Protein AF-A0A1V4HJF1-F1 (afdb_monomer_lite)

pLDDT: mean 74.51, std 12.97, range [37.84, 89.31]

Organism: NCBI:txid1469647

Se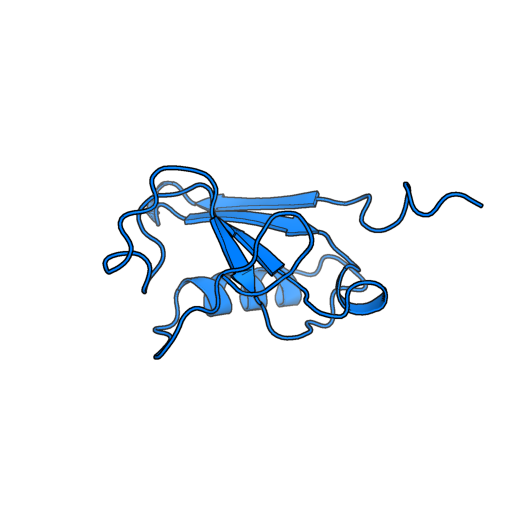quence (97 aa):
MNDEDYGRINLSIISEDKKLIVSYHVAQSEHNKTPHIVIQGQEFVGLENHYRQGWVRVQTPSWDDHMITPGLVRTIIDGCLLPKDQLIFVDWEGNLI

Radius of gyration: 13.15 Å; chains: 1; bounding box: 40×24×31 Å

Structure (mmCIF, N/CA/C/O backbone):
data_AF-A0A1V4HJF1-F1
#
_entry.id   AF-A0A1V4HJF1-F1
#
loop_
_atom_site.group_PDB
_atom_site.id
_atom_site.type_symbol
_atom_site.label_atom_id
_atom_site.label_alt_id
_atom_site.label_comp_id
_atom_site.label_asym_id
_atom_site.label_entity_id
_atom_site.label_seq_id
_atom_site.pdbx_PDB_ins_code
_atom_site.Cartn_x
_atom_site.Cartn_y
_atom_site.Cartn_z
_atom_site.occupancy
_atom_site.B_iso_or_equiv
_atom_site.auth_seq_id
_atom_site.auth_comp_id
_atom_site.auth_asym_id
_atom_site.auth_atom_id
_atom_site.pdbx_PDB_model_num
ATOM 1 N N . MET A 1 1 ? 28.402 6.205 -6.639 1.00 39.22 1 MET A N 1
ATOM 2 C CA . MET A 1 1 ? 27.035 6.761 -6.702 1.00 39.22 1 MET A CA 1
ATOM 3 C C . MET A 1 1 ? 26.315 6.146 -5.519 1.00 39.22 1 MET A C 1
ATOM 5 O O . MET A 1 1 ? 26.285 4.927 -5.473 1.00 39.22 1 MET A O 1
ATOM 9 N N . ASN A 1 2 ? 25.931 6.945 -4.520 1.00 37.84 2 ASN A N 1
ATOM 10 C CA . ASN A 1 2 ? 25.334 6.444 -3.276 1.00 37.84 2 ASN A CA 1
ATOM 11 C C . ASN A 1 2 ? 23.905 5.952 -3.534 1.00 37.84 2 ASN A C 1
ATOM 13 O O . ASN A 1 2 ? 23.154 6.603 -4.256 1.00 37.84 2 ASN A O 1
ATOM 17 N N . ASP A 1 3 ? 23.533 4.854 -2.882 1.00 50.66 3 ASP A N 1
ATOM 18 C CA . ASP A 1 3 ? 22.183 4.272 -2.863 1.00 50.66 3 ASP A CA 1
ATOM 19 C C . ASP A 1 3 ? 21.156 5.138 -2.091 1.00 50.66 3 ASP A C 1
ATOM 21 O O . ASP A 1 3 ? 20.008 4.748 -1.914 1.00 50.66 3 ASP A O 1
ATOM 25 N N . GLU A 1 4 ? 21.548 6.333 -1.637 1.00 50.34 4 GLU A N 1
ATOM 26 C CA . GLU A 1 4 ? 20.783 7.201 -0.725 1.00 50.34 4 GLU A CA 1
ATOM 27 C C . GLU A 1 4 ? 19.703 8.059 -1.416 1.00 50.34 4 GLU A C 1
ATOM 29 O O . GLU A 1 4 ? 18.986 8.802 -0.752 1.00 50.34 4 GLU A O 1
ATOM 34 N N . ASP A 1 5 ? 19.564 7.961 -2.740 1.00 46.25 5 ASP A N 1
ATOM 35 C CA . ASP A 1 5 ? 18.737 8.874 -3.543 1.00 46.25 5 ASP A CA 1
ATOM 36 C C . ASP A 1 5 ? 17.597 8.208 -4.332 1.00 46.25 5 ASP A C 1
ATOM 38 O O . ASP A 1 5 ? 16.871 8.881 -5.072 1.00 46.25 5 ASP A O 1
ATOM 42 N N . TYR A 1 6 ? 17.396 6.901 -4.176 1.00 49.88 6 TYR A N 1
ATOM 43 C CA . TYR A 1 6 ? 16.337 6.162 -4.866 1.00 49.88 6 TYR A CA 1
ATOM 44 C C . TYR A 1 6 ? 15.132 5.985 -3.927 1.00 49.88 6 TYR A C 1
ATOM 46 O O . TYR A 1 6 ? 15.288 5.598 -2.773 1.00 49.88 6 TYR A O 1
ATOM 54 N N . GLY A 1 7 ? 13.926 6.353 -4.380 1.00 52.00 7 GLY A N 1
ATOM 55 C CA . GLY A 1 7 ? 12.753 6.515 -3.501 1.00 52.00 7 GLY A CA 1
ATOM 56 C C . GLY A 1 7 ? 12.579 7.925 -2.909 1.00 52.00 7 GLY A C 1
ATOM 57 O O . GLY A 1 7 ? 11.915 8.092 -1.884 1.00 52.00 7 GLY A O 1
ATOM 58 N N . ARG A 1 8 ? 13.151 8.955 -3.558 1.00 62.19 8 ARG A N 1
ATOM 59 C CA . ARG A 1 8 ? 13.080 10.383 -3.162 1.00 62.19 8 ARG A CA 1
ATOM 60 C C . ARG A 1 8 ? 11.665 10.950 -3.027 1.00 62.19 8 ARG A C 1
ATOM 62 O O . ARG A 1 8 ? 11.492 12.003 -2.416 1.00 62.19 8 ARG A O 1
ATOM 69 N N . ILE A 1 9 ? 10.663 10.296 -3.610 1.00 76.94 9 ILE A N 1
ATOM 70 C CA . ILE A 1 9 ? 9.281 10.765 -3.574 1.00 76.94 9 ILE A CA 1
ATOM 71 C C . ILE A 1 9 ? 8.492 9.885 -2.607 1.00 76.94 9 ILE A C 1
ATOM 73 O O . ILE A 1 9 ? 8.125 8.753 -2.921 1.00 76.94 9 ILE A O 1
ATOM 77 N N . ASN A 1 10 ? 8.233 10.435 -1.422 1.00 85.19 10 ASN A N 1
ATOM 78 C CA . ASN A 1 10 ? 7.309 9.851 -0.462 1.00 85.19 10 ASN A CA 1
ATOM 79 C C . ASN A 1 10 ? 5.879 10.300 -0.794 1.00 85.19 10 ASN A C 1
ATOM 81 O O . ASN A 1 10 ? 5.554 11.484 -0.690 1.00 85.19 10 ASN A O 1
ATOM 85 N N . LEU A 1 11 ? 5.030 9.357 -1.198 1.00 86.81 11 LEU A N 1
ATOM 86 C CA . LEU A 1 11 ? 3.606 9.581 -1.410 1.00 86.81 11 LEU A CA 1
ATOM 87 C C . LEU A 1 11 ? 2.864 9.347 -0.094 1.00 86.81 11 LEU A C 1
ATOM 89 O O . LEU A 1 11 ? 2.691 8.206 0.333 1.00 86.81 11 LEU A O 1
ATOM 93 N N . SER A 1 12 ? 2.395 10.427 0.526 1.00 88.94 12 SER A N 1
ATOM 94 C CA . SER A 1 12 ? 1.519 10.357 1.697 1.00 88.94 12 SER A CA 1
ATOM 95 C C . SER A 1 12 ? 0.054 10.463 1.279 1.00 88.94 12 SER A C 1
ATOM 97 O O . SER A 1 12 ? -0.341 11.415 0.605 1.00 88.94 12 SER A O 1
ATOM 99 N N . 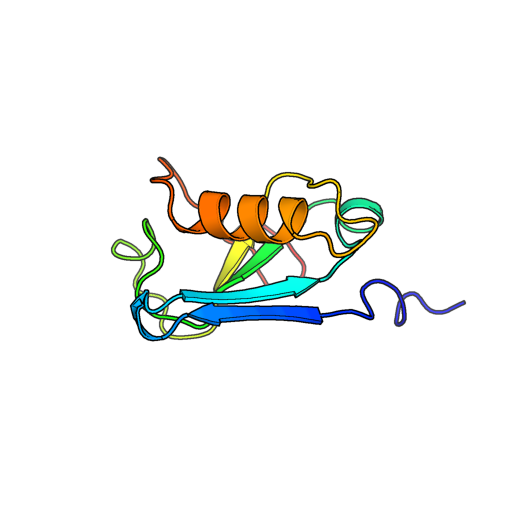ILE A 1 13 ? -0.756 9.490 1.696 1.00 87.44 13 ILE A N 1
ATOM 100 C CA . ILE A 1 13 ? -2.207 9.464 1.483 1.00 87.44 13 ILE A CA 1
ATOM 101 C C . ILE A 1 13 ? -2.870 9.586 2.852 1.00 87.44 13 ILE A C 1
ATOM 103 O O . ILE A 1 13 ? -2.663 8.746 3.730 1.00 87.44 13 ILE A O 1
ATOM 107 N N . ILE A 1 14 ? -3.655 10.651 3.020 1.00 86.62 14 ILE A N 1
ATOM 108 C CA . ILE A 1 14 ? -4.325 10.995 4.274 1.00 86.62 14 ILE A CA 1
ATOM 109 C C . ILE A 1 14 ? -5.820 11.138 4.000 1.00 86.62 14 ILE A C 1
ATOM 111 O O . ILE A 1 14 ? -6.235 11.936 3.161 1.00 86.62 14 ILE A O 1
ATOM 115 N N . SER A 1 15 ? -6.619 10.361 4.720 1.00 82.06 15 SER A N 1
ATOM 116 C CA . SER A 1 15 ? -8.079 10.408 4.714 1.00 82.06 15 SER A CA 1
ATOM 117 C C . SER A 1 15 ? -8.532 10.297 6.165 1.00 82.06 15 SER A C 1
ATOM 119 O O . SER A 1 15 ? -8.597 9.199 6.712 1.00 82.06 15 SER A O 1
ATOM 121 N N . GLU A 1 16 ? -8.774 11.430 6.824 1.00 75.12 16 GLU A N 1
ATOM 122 C CA . GLU A 1 16 ? -9.146 11.456 8.248 1.00 75.12 16 GLU A CA 1
ATOM 123 C C . GLU A 1 16 ? -10.523 10.828 8.496 1.00 75.12 16 GLU A C 1
ATOM 125 O O . GLU A 1 16 ? -10.712 10.106 9.471 1.00 75.12 16 GLU A O 1
ATOM 130 N N . ASP A 1 17 ? -11.458 11.031 7.566 1.00 77.75 17 ASP A N 1
ATOM 131 C CA . ASP A 1 17 ? -12.795 10.429 7.550 1.00 77.75 17 ASP A CA 1
ATOM 132 C C . ASP A 1 17 ? -12.744 8.896 7.532 1.00 77.75 17 ASP A C 1
ATOM 134 O O . ASP A 1 17 ? -13.525 8.231 8.210 1.00 77.75 17 ASP A O 1
ATOM 138 N N . LYS A 1 18 ? -11.784 8.340 6.789 1.00 70.00 18 LYS A N 1
ATOM 139 C CA . LYS A 1 18 ? -11.527 6.898 6.690 1.00 70.00 18 LYS A 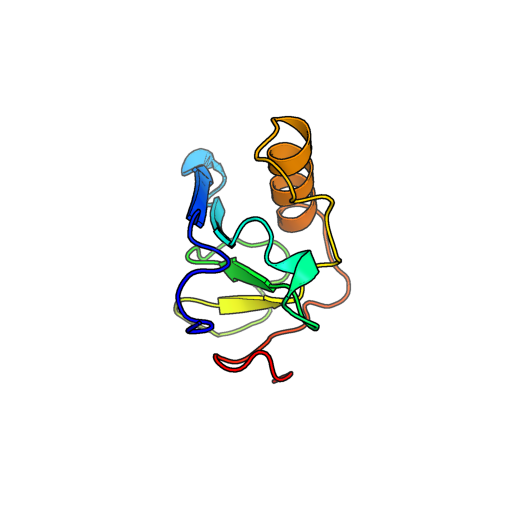CA 1
ATOM 140 C C . LYS A 1 18 ? -10.437 6.426 7.650 1.00 70.00 18 LYS A C 1
ATOM 142 O O . LYS A 1 18 ? -10.057 5.263 7.585 1.00 70.00 18 LYS A O 1
ATOM 147 N N . LYS A 1 19 ? -9.897 7.331 8.480 1.00 74.00 19 LYS A N 1
ATOM 148 C CA . LYS A 1 19 ? -8.741 7.127 9.373 1.00 74.00 19 LYS A CA 1
ATOM 149 C C . LYS A 1 19 ? -7.544 6.438 8.694 1.00 74.00 19 LYS A C 1
ATOM 151 O O . LYS A 1 19 ? -6.749 5.755 9.342 1.00 74.00 19 LYS A O 1
ATOM 156 N N . LEU A 1 20 ? -7.394 6.651 7.387 1.00 80.25 20 LEU A N 1
ATOM 157 C CA . LEU A 1 20 ? -6.324 6.095 6.572 1.00 80.25 20 LEU A CA 1
ATOM 158 C C . LEU A 1 20 ? -5.174 7.098 6.532 1.00 80.25 20 LEU A C 1
ATOM 160 O O . LEU A 1 20 ? -5.291 8.158 5.921 1.00 80.25 20 LEU A O 1
ATOM 164 N N . ILE A 1 21 ? -4.064 6.752 7.176 1.00 85.62 21 ILE A N 1
ATOM 165 C CA . ILE A 1 21 ? -2.834 7.544 7.148 1.00 85.62 21 ILE A CA 1
ATOM 166 C C . ILE A 1 21 ? -1.710 6.603 6.746 1.00 85.62 21 ILE A C 1
ATOM 168 O O . ILE A 1 21 ? -1.276 5.767 7.544 1.00 85.62 21 ILE A O 1
ATOM 172 N N . VAL A 1 22 ? -1.280 6.702 5.489 1.00 87.06 22 VAL A N 1
ATOM 173 C CA . VAL A 1 22 ? -0.251 5.827 4.924 1.00 87.06 22 VAL A CA 1
ATOM 174 C C . VAL A 1 22 ? 0.782 6.615 4.132 1.00 87.06 22 VAL A C 1
ATOM 176 O O . VAL A 1 22 ? 0.488 7.666 3.564 1.00 87.06 22 VAL A O 1
ATOM 179 N N . SER A 1 23 ? 2.002 6.094 4.090 1.00 88.69 23 SER A N 1
ATOM 180 C CA . SER A 1 23 ? 3.105 6.624 3.293 1.00 88.69 23 SER A CA 1
ATOM 181 C C . SER A 1 23 ? 3.752 5.507 2.480 1.00 88.69 23 SER A C 1
ATOM 183 O O . SER A 1 23 ? 3.971 4.404 2.986 1.00 88.69 23 SER A O 1
ATOM 185 N N . TYR A 1 24 ? 4.041 5.796 1.215 1.00 87.44 24 TYR A N 1
ATOM 186 C CA . TYR A 1 24 ? 4.612 4.858 0.258 1.00 87.44 24 TYR A CA 1
ATOM 187 C C . TYR A 1 24 ? 5.777 5.505 -0.492 1.00 87.44 24 TYR A C 1
ATOM 189 O O . TYR A 1 24 ? 5.637 6.598 -1.044 1.00 87.44 24 TYR A O 1
ATOM 197 N N . HIS A 1 25 ? 6.914 4.815 -0.555 1.00 86.81 25 HIS A N 1
ATOM 198 C CA . HIS A 1 25 ? 8.051 5.252 -1.360 1.00 86.81 25 HIS A CA 1
ATOM 199 C C . HIS A 1 25 ? 7.825 4.865 -2.820 1.00 86.81 25 HIS A C 1
ATOM 201 O O . HIS A 1 25 ? 7.717 3.686 -3.139 1.00 86.81 25 HIS A O 1
ATOM 207 N N . VAL A 1 26 ? 7.731 5.860 -3.698 1.00 82.81 26 VAL A N 1
ATOM 208 C CA . VAL A 1 26 ? 7.531 5.661 -5.141 1.00 82.81 26 VAL A CA 1
ATOM 209 C C . VAL A 1 26 ? 8.821 5.140 -5.782 1.00 82.81 26 VAL A C 1
ATOM 211 O O . VAL A 1 26 ? 9.912 5.526 -5.361 1.00 82.81 26 VAL A O 1
ATOM 214 N N . ALA A 1 27 ? 8.687 4.283 -6.795 1.00 79.88 27 ALA A N 1
ATOM 215 C CA . ALA A 1 27 ? 9.754 3.512 -7.437 1.00 79.88 27 ALA A CA 1
ATOM 216 C C . ALA A 1 27 ? 10.501 2.540 -6.500 1.00 79.88 27 ALA A C 1
ATOM 218 O O . ALA A 1 27 ? 11.594 2.067 -6.822 1.00 79.88 27 ALA A O 1
ATOM 219 N N . GLN A 1 28 ? 9.930 2.203 -5.335 1.00 80.25 28 GLN A N 1
ATOM 220 C CA . GLN A 1 28 ? 10.564 1.229 -4.443 1.00 80.25 28 GLN A CA 1
ATOM 221 C C . GLN A 1 28 ? 10.515 -0.187 -5.023 1.00 80.25 28 GLN A C 1
ATOM 223 O O . GLN A 1 28 ? 11.389 -0.988 -4.705 1.00 80.25 28 GLN A O 1
ATOM 228 N N . SER A 1 29 ? 9.543 -0.501 -5.889 1.00 73.31 29 SER A N 1
ATOM 229 C CA . SER A 1 29 ? 9.414 -1.837 -6.490 1.00 73.31 29 SER A CA 1
ATOM 230 C C . SER A 1 29 ? 10.588 -2.201 -7.408 1.00 73.31 29 SER A C 1
ATOM 232 O O . SER A 1 29 ? 10.851 -3.382 -7.618 1.00 73.31 29 SER A O 1
ATOM 234 N N . GLU A 1 30 ? 11.306 -1.211 -7.947 1.00 69.81 30 GLU A N 1
ATOM 235 C CA . GLU A 1 30 ? 12.454 -1.417 -8.843 1.00 69.81 30 GLU A CA 1
ATOM 236 C C . GLU A 1 30 ? 13.746 -1.777 -8.098 1.00 69.81 30 GLU A C 1
ATOM 238 O O . GLU A 1 30 ? 14.647 -2.404 -8.657 1.00 69.81 30 GLU A O 1
ATOM 243 N N . HIS A 1 31 ? 13.841 -1.379 -6.829 1.00 67.19 31 HIS A N 1
ATOM 244 C CA . HIS A 1 31 ? 15.081 -1.432 -6.054 1.00 67.19 31 HIS A CA 1
ATOM 245 C C . HIS A 1 31 ? 14.954 -2.232 -4.756 1.00 67.19 31 HIS A C 1
ATOM 247 O O . HIS A 1 31 ? 15.962 -2.671 -4.203 1.00 67.19 31 HIS A O 1
ATOM 253 N N . ASN A 1 32 ? 13.732 -2.460 -4.277 1.00 67.88 32 ASN A N 1
ATOM 254 C CA . ASN A 1 32 ? 13.456 -3.201 -3.061 1.00 67.88 32 ASN A CA 1
ATOM 255 C C . ASN A 1 32 ? 12.819 -4.555 -3.393 1.00 67.88 32 ASN A C 1
ATOM 257 O O . ASN A 1 32 ? 11.769 -4.634 -4.027 1.00 67.88 32 ASN A O 1
ATOM 261 N N . LYS A 1 33 ? 13.440 -5.640 -2.916 1.00 69.94 33 LYS A N 1
ATOM 262 C CA . LYS A 1 33 ? 12.897 -7.002 -3.060 1.00 69.94 33 LYS A CA 1
ATOM 263 C C . LYS A 1 33 ? 11.614 -7.206 -2.249 1.00 69.94 33 LYS A C 1
ATOM 265 O O . LYS A 1 33 ? 10.860 -8.135 -2.526 1.00 69.94 33 LYS A O 1
ATOM 270 N N . THR A 1 34 ? 11.378 -6.348 -1.262 1.00 77.25 34 THR A N 1
ATOM 271 C CA . THR A 1 34 ? 10.228 -6.372 -0.357 1.00 77.25 34 THR A CA 1
ATOM 272 C C . THR A 1 34 ? 9.623 -4.969 -0.283 1.00 77.25 34 THR A C 1
ATOM 274 O O . THR A 1 34 ? 9.882 -4.232 0.676 1.00 77.25 34 THR A O 1
ATOM 277 N N . PRO A 1 35 ? 8.849 -4.556 -1.306 1.00 84.69 35 PRO A N 1
ATOM 278 C CA . PRO A 1 35 ? 8.158 -3.279 -1.261 1.00 84.69 35 PRO A CA 1
ATOM 279 C C . PRO A 1 35 ? 7.179 -3.270 -0.084 1.00 84.69 35 PRO A C 1
ATOM 281 O O . PRO A 1 35 ? 6.578 -4.292 0.263 1.00 84.69 35 PRO A O 1
ATOM 284 N N . HIS A 1 36 ? 7.066 -2.123 0.573 1.00 86.31 36 HIS A N 1
ATOM 285 C CA . HIS A 1 36 ? 6.264 -1.971 1.773 1.00 86.31 36 HIS A CA 1
ATOM 286 C C . HIS A 1 36 ? 5.566 -0.617 1.830 1.00 86.31 36 HIS A C 1
ATOM 288 O O . HIS A 1 36 ? 5.995 0.382 1.246 1.00 86.31 36 HIS A O 1
ATOM 294 N N . ILE A 1 37 ? 4.486 -0.582 2.599 1.00 87.31 37 ILE A N 1
ATOM 295 C CA . ILE A 1 37 ? 3.769 0.637 2.944 1.00 87.31 37 ILE A CA 1
ATOM 296 C C . ILE A 1 37 ? 3.895 0.900 4.438 1.00 87.31 37 ILE A C 1
ATOM 298 O O . ILE A 1 37 ? 3.814 -0.021 5.253 1.00 87.31 37 ILE A O 1
ATOM 302 N N . VAL A 1 38 ? 4.109 2.164 4.792 1.00 86.44 38 VAL A N 1
ATOM 303 C CA . VAL A 1 38 ? 4.129 2.621 6.179 1.00 86.44 38 VAL A CA 1
ATOM 304 C C . VAL A 1 38 ? 2.722 3.064 6.548 1.00 86.44 38 VAL A C 1
ATOM 306 O O . VAL A 1 38 ? 2.189 4.008 5.973 1.00 86.44 38 VAL A O 1
ATOM 309 N N . ILE A 1 39 ? 2.129 2.401 7.526 1.00 83.62 39 ILE A N 1
ATOM 310 C CA . ILE A 1 39 ? 0.823 2.712 8.091 1.00 83.62 39 ILE A CA 1
ATOM 311 C C . ILE A 1 39 ? 1.062 3.486 9.383 1.00 83.62 39 ILE A C 1
ATOM 313 O O . ILE A 1 39 ? 1.756 3.010 10.280 1.00 83.62 39 ILE A O 1
ATOM 317 N N . GLN A 1 40 ? 0.513 4.693 9.469 1.00 76.81 40 GLN A N 1
ATOM 318 C CA . GLN A 1 40 ? 0.664 5.590 10.619 1.00 76.81 40 GLN A CA 1
ATOM 319 C C . GLN A 1 40 ? -0.639 5.735 11.429 1.00 76.81 40 GLN A C 1
ATOM 321 O O . GLN A 1 40 ? -0.634 6.385 12.471 1.00 76.81 40 GLN A O 1
ATOM 326 N N . GLY A 1 41 ? -1.748 5.148 10.957 1.00 64.12 41 GLY A N 1
ATOM 327 C CA . GLY A 1 41 ? -3.077 5.204 11.581 1.00 64.12 41 GLY A CA 1
ATOM 328 C C . GLY A 1 41 ? -3.495 3.913 12.300 1.00 64.12 41 GLY A C 1
ATOM 329 O O . GLY A 1 41 ? -2.901 2.857 12.102 1.00 64.12 41 GLY A O 1
ATOM 330 N N . GLN A 1 42 ? -4.538 4.010 13.135 1.00 57.47 42 GLN A N 1
ATOM 331 C CA . GLN A 1 42 ? -5.041 2.913 13.980 1.00 57.47 42 GLN A CA 1
ATOM 332 C C . GLN A 1 42 ? -6.061 1.982 13.294 1.00 57.47 42 GLN A C 1
ATOM 334 O O . GL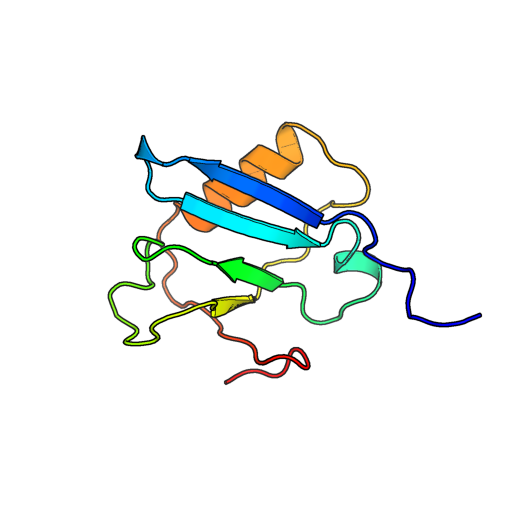N A 1 42 ? -6.213 0.850 13.739 1.00 57.47 42 GLN A O 1
ATOM 339 N N . GLU A 1 43 ? -6.744 2.414 12.226 1.00 56.03 43 GLU A N 1
ATOM 340 C CA . GLU A 1 43 ? -7.825 1.640 11.581 1.00 56.03 43 GLU A CA 1
ATOM 341 C C . GLU A 1 43 ? -7.450 1.234 10.152 1.00 56.03 43 GLU A C 1
ATOM 343 O O . GLU A 1 43 ? -8.011 1.698 9.164 1.00 56.03 43 GLU A O 1
ATOM 348 N N . PHE A 1 44 ? -6.452 0.360 10.044 1.00 61.41 44 PHE A N 1
ATOM 349 C CA . PHE A 1 44 ? -6.167 -0.368 8.812 1.00 61.41 44 PHE A CA 1
ATOM 350 C C . PHE A 1 44 ? -6.848 -1.735 8.906 1.00 61.41 44 PHE A C 1
ATOM 352 O O . PHE A 1 44 ? -6.674 -2.442 9.900 1.00 61.41 44 PHE A O 1
ATOM 359 N N . VAL A 1 45 ? -7.647 -2.112 7.906 1.00 56.19 45 VAL A N 1
ATOM 360 C CA . VAL A 1 45 ? -8.427 -3.360 7.943 1.00 56.19 45 VAL A CA 1
ATOM 361 C C . VAL A 1 45 ? -7.461 -4.550 8.028 1.00 56.19 45 VAL A C 1
ATOM 363 O O . VAL A 1 45 ? -6.606 -4.733 7.165 1.00 56.19 45 VAL A O 1
ATOM 366 N N . GLY A 1 46 ? -7.556 -5.333 9.108 1.00 54.12 46 GLY A N 1
ATOM 367 C CA . GLY A 1 46 ? -6.617 -6.416 9.444 1.00 54.12 46 GLY A CA 1
ATOM 368 C C . GLY A 1 46 ? -5.570 -6.064 10.514 1.00 54.12 46 GLY A C 1
ATOM 369 O O . GLY A 1 46 ? -4.943 -6.964 11.070 1.00 54.12 46 GLY A O 1
ATOM 370 N N . LEU A 1 47 ? -5.413 -4.784 10.867 1.00 56.94 47 LEU A N 1
ATOM 371 C CA . LEU A 1 47 ? -4.544 -4.324 11.961 1.00 56.94 47 LEU A CA 1
ATOM 372 C C . LEU A 1 47 ? -5.225 -4.421 13.335 1.00 56.94 47 LEU A C 1
ATOM 374 O O . LEU A 1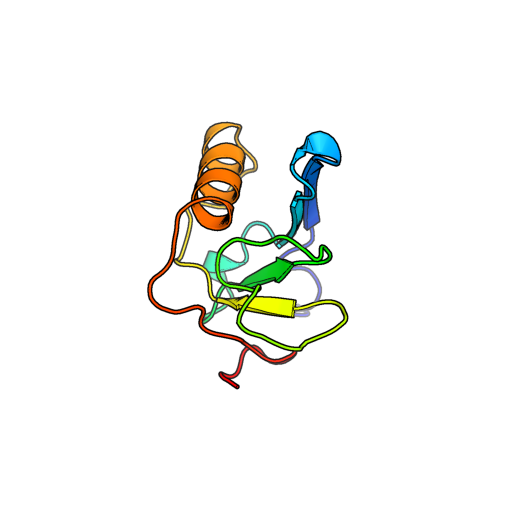 47 ? -4.541 -4.433 14.350 1.00 56.94 47 LEU A O 1
ATOM 378 N N . GLU A 1 48 ? -6.554 -4.565 13.370 1.00 58.72 48 GLU A N 1
ATOM 379 C CA . GLU A 1 48 ? -7.359 -4.736 14.594 1.00 58.72 48 GLU A CA 1
ATOM 380 C C . GLU A 1 48 ? -6.913 -5.943 15.442 1.00 58.72 48 GLU A C 1
ATOM 382 O O . GLU A 1 48 ? -7.040 -5.932 16.664 1.00 58.72 48 GLU A O 1
ATOM 387 N N . ASN A 1 49 ? -6.320 -6.958 14.804 1.00 51.50 49 ASN A N 1
ATOM 388 C CA . ASN A 1 49 ? -5.775 -8.144 15.470 1.00 51.50 49 ASN A CA 1
ATOM 389 C C . ASN A 1 49 ? -4.328 -7.964 15.970 1.00 51.50 49 ASN A C 1
ATOM 391 O O . ASN A 1 49 ? -3.772 -8.881 16.576 1.00 51.50 49 ASN A O 1
ATOM 395 N N . HIS A 1 50 ? -3.695 -6.812 15.725 1.00 56.38 50 HIS A N 1
ATOM 396 C CA . HIS A 1 50 ? -2.284 -6.579 16.024 1.00 56.38 50 HIS A CA 1
ATOM 397 C C . HIS A 1 50 ? -2.081 -5.378 16.961 1.00 56.38 50 HIS A C 1
ATOM 399 O O . HIS A 1 50 ? -2.266 -4.222 16.601 1.00 56.38 50 HIS A O 1
ATOM 405 N N . TYR A 1 51 ? -1.593 -5.664 18.173 1.00 50.00 51 TYR A N 1
ATOM 406 C CA . TYR A 1 51 ? -1.330 -4.719 19.273 1.00 50.00 51 TYR A CA 1
ATOM 407 C C . TYR A 1 51 ? -0.130 -3.768 19.031 1.00 50.00 51 TYR A C 1
ATOM 409 O O . TYR A 1 51 ? 0.534 -3.335 19.971 1.00 50.00 51 TYR A O 1
ATOM 417 N N . ARG A 1 52 ? 0.243 -3.462 17.782 1.00 57.66 52 ARG A N 1
ATOM 418 C CA . ARG A 1 52 ? 1.363 -2.543 17.523 1.00 57.66 52 ARG A CA 1
ATOM 419 C C . ARG A 1 52 ? 0.868 -1.103 17.514 1.00 57.66 52 ARG A C 1
ATOM 421 O O . ARG A 1 52 ? 0.265 -0.644 16.553 1.00 57.66 52 ARG A O 1
ATOM 428 N N . GLN A 1 53 ? 1.155 -0.389 18.598 1.00 54.47 53 GLN A N 1
ATOM 429 C CA . GLN A 1 53 ? 0.998 1.060 18.674 1.00 54.47 53 GLN A CA 1
ATOM 430 C C . GLN A 1 53 ? 2.160 1.730 17.923 1.00 54.47 53 GLN A C 1
ATOM 432 O O . GLN A 1 53 ? 3.317 1.523 18.284 1.00 54.47 53 GLN A O 1
ATOM 437 N N . GLY A 1 54 ? 1.871 2.524 16.887 1.00 66.75 54 GLY A N 1
ATOM 438 C CA . GLY A 1 54 ? 2.872 3.327 16.170 1.00 66.75 54 GLY A CA 1
ATOM 439 C C . GLY A 1 54 ? 2.915 3.077 14.662 1.00 66.75 54 GLY A C 1
ATOM 440 O O . GLY A 1 54 ? 1.939 2.630 14.070 1.00 66.75 54 GLY A O 1
ATOM 441 N N . TRP A 1 55 ? 4.045 3.413 14.034 1.00 74.69 55 TRP A N 1
ATOM 442 C CA . TRP A 1 55 ? 4.247 3.212 12.598 1.00 74.69 55 TRP A CA 1
ATOM 443 C C . TRP A 1 55 ? 4.494 1.739 12.296 1.00 74.69 55 TRP A C 1
ATOM 445 O O . TRP A 1 55 ? 5.424 1.132 12.829 1.00 74.69 55 TRP A O 1
ATOM 455 N N . VAL A 1 56 ? 3.678 1.175 11.415 1.00 81.69 56 VAL A N 1
ATOM 456 C CA . VAL A 1 56 ? 3.749 -0.234 11.038 1.00 81.69 56 VAL A CA 1
ATOM 457 C C . VAL A 1 56 ? 4.097 -0.341 9.564 1.00 81.69 56 VAL A C 1
ATOM 459 O O . VAL A 1 56 ? 3.487 0.325 8.735 1.00 81.69 56 VAL A O 1
ATOM 462 N N . ARG A 1 57 ? 5.073 -1.183 9.222 1.00 85.44 57 ARG A N 1
ATOM 463 C CA . ARG A 1 57 ? 5.388 -1.497 7.829 1.00 85.44 57 ARG A CA 1
ATOM 464 C C . ARG A 1 57 ? 4.749 -2.818 7.444 1.00 85.44 57 ARG A C 1
ATOM 466 O O . ARG A 1 57 ? 4.929 -3.821 8.134 1.00 85.44 57 ARG A O 1
ATOM 473 N N . VAL A 1 58 ? 4.016 -2.804 6.342 1.00 84.56 58 VAL A N 1
ATOM 474 C CA . VAL A 1 58 ? 3.373 -3.991 5.781 1.00 84.56 58 VAL A CA 1
ATOM 475 C C . VAL A 1 58 ? 3.882 -4.191 4.368 1.00 84.56 58 VAL A C 1
ATOM 477 O O . VAL A 1 58 ? 3.917 -3.242 3.584 1.00 84.56 58 VAL A O 1
ATOM 480 N N . GLN A 1 59 ? 4.259 -5.424 4.046 1.00 86.19 59 GLN A N 1
ATOM 481 C CA . GLN A 1 59 ? 4.672 -5.786 2.701 1.00 86.19 59 GLN A CA 1
ATOM 482 C C . GLN A 1 59 ? 3.514 -5.578 1.720 1.00 86.19 59 GLN A C 1
ATOM 484 O O . GLN A 1 59 ? 2.375 -6.001 1.949 1.00 86.19 59 GLN A O 1
ATOM 489 N N . THR A 1 60 ? 3.816 -4.931 0.604 1.00 84.00 60 THR A N 1
ATOM 490 C CA . THR A 1 60 ? 2.902 -4.754 -0.519 1.00 84.00 60 THR A CA 1
ATOM 491 C C . THR A 1 60 ? 3.310 -5.684 -1.658 1.00 84.00 60 THR A C 1
ATOM 493 O O . THR A 1 60 ? 4.464 -6.111 -1.731 1.00 84.00 60 THR A O 1
ATOM 496 N N . PRO A 1 61 ? 2.391 -6.035 -2.570 1.00 82.25 61 PRO A N 1
ATOM 497 C CA . PRO A 1 61 ? 2.814 -6.555 -3.862 1.00 82.25 61 PRO A CA 1
ATOM 498 C C . PRO A 1 61 ? 3.598 -5.472 -4.621 1.00 82.25 61 PRO A C 1
ATOM 500 O O . PRO A 1 61 ? 3.491 -4.282 -4.312 1.00 82.25 61 PRO A O 1
ATOM 503 N N . SER A 1 62 ? 4.372 -5.881 -5.623 1.00 81.69 62 SER A N 1
ATOM 504 C CA . SER A 1 62 ? 5.008 -4.943 -6.549 1.00 81.69 62 SER A CA 1
ATOM 505 C C . SER A 1 62 ? 3.928 -4.224 -7.356 1.00 81.69 62 SER A C 1
ATOM 507 O O . SER A 1 62 ? 3.143 -4.864 -8.061 1.00 81.69 62 SER A O 1
ATOM 509 N N . TRP A 1 63 ? 3.870 -2.902 -7.226 1.00 83.12 63 TRP A N 1
ATOM 510 C CA . TRP A 1 63 ? 2.991 -2.048 -8.021 1.00 83.12 63 TRP A CA 1
ATOM 511 C C . TRP A 1 63 ? 3.777 -1.428 -9.173 1.00 83.12 63 TRP A C 1
ATOM 513 O O . TRP A 1 63 ? 4.991 -1.277 -9.083 1.00 83.12 63 TRP A O 1
ATOM 523 N N . ASP A 1 64 ? 3.080 -1.056 -10.246 1.00 81.81 64 ASP A N 1
ATOM 524 C CA . ASP A 1 64 ? 3.643 -0.158 -11.257 1.00 81.81 64 ASP A CA 1
ATOM 525 C C . ASP A 1 64 ? 3.711 1.252 -10.656 1.00 81.81 64 ASP A C 1
ATOM 527 O O . ASP A 1 64 ? 2.751 2.027 -10.702 1.00 81.81 64 ASP A O 1
ATOM 531 N N . ASP A 1 65 ? 4.821 1.525 -9.975 1.00 80.75 65 ASP A N 1
ATOM 532 C CA . ASP A 1 65 ? 5.066 2.743 -9.216 1.00 80.75 65 ASP A CA 1
ATOM 533 C C . ASP A 1 65 ? 6.167 3.618 -9.824 1.00 80.75 65 ASP A C 1
ATOM 535 O O . ASP A 1 65 ? 6.748 4.444 -9.125 1.00 80.75 65 ASP A O 1
ATOM 539 N N . HIS A 1 66 ? 6.405 3.498 -11.134 1.00 79.75 66 HIS A N 1
ATOM 540 C CA . HIS A 1 66 ? 7.334 4.361 -11.871 1.00 79.75 66 HIS A CA 1
ATOM 541 C C . HIS A 1 66 ? 6.926 5.848 -11.821 1.00 79.75 66 HIS A C 1
ATOM 543 O O . HIS A 1 66 ? 7.771 6.743 -11.859 1.00 79.75 66 HIS A O 1
ATOM 549 N N . MET A 1 67 ? 5.621 6.137 -11.744 1.00 81.62 67 MET A N 1
ATOM 550 C CA . MET A 1 67 ? 5.081 7.495 -11.662 1.00 81.62 67 MET A CA 1
ATOM 551 C C . MET A 1 67 ? 3.838 7.540 -10.771 1.00 81.62 67 MET A C 1
ATOM 553 O O . MET A 1 67 ? 2.995 6.642 -10.802 1.00 81.62 67 MET A O 1
ATOM 557 N N . ILE A 1 68 ? 3.666 8.633 -10.020 1.00 84.56 68 ILE A N 1
ATOM 558 C CA . ILE A 1 68 ? 2.431 8.866 -9.267 1.00 84.56 68 ILE A CA 1
ATOM 559 C C . ILE A 1 68 ? 1.293 9.145 -10.250 1.00 84.56 68 ILE A C 1
ATOM 561 O O . ILE A 1 68 ? 1.239 10.200 -10.883 1.00 84.56 68 ILE A O 1
ATOM 565 N N . THR A 1 69 ? 0.354 8.208 -10.344 1.00 88.75 69 THR A N 1
ATOM 566 C CA . THR A 1 69 ? -0.882 8.357 -11.118 1.00 88.75 69 THR A CA 1
ATOM 567 C C . THR A 1 69 ? -2.104 8.222 -10.207 1.00 88.75 69 THR A C 1
ATOM 569 O O . THR A 1 69 ? -2.028 7.556 -9.171 1.00 88.75 69 THR A O 1
ATOM 572 N N . PRO A 1 70 ? -3.271 8.777 -10.588 1.00 88.81 70 PRO A N 1
ATOM 573 C CA . PRO A 1 70 ? -4.523 8.494 -9.883 1.00 88.81 70 PRO A CA 1
ATOM 574 C C . PRO A 1 70 ? -4.827 6.989 -9.793 1.00 88.81 70 PRO A C 1
ATOM 576 O O . PRO A 1 70 ? -5.401 6.533 -8.808 1.00 88.81 70 PRO A O 1
ATOM 579 N N . GLY A 1 71 ? -4.403 6.216 -10.801 1.00 89.31 71 GLY A N 1
ATOM 580 C CA . GLY A 1 71 ? -4.494 4.756 -10.806 1.00 89.31 71 GLY A CA 1
ATOM 581 C C . GLY A 1 71 ? -3.650 4.114 -9.707 1.00 89.31 71 GLY A C 1
ATOM 582 O O . GLY A 1 71 ? -4.176 3.306 -8.950 1.00 89.31 71 GLY A O 1
ATOM 583 N N . LEU A 1 72 ? -2.385 4.527 -9.557 1.00 87.12 72 LEU A N 1
ATOM 584 C CA . LEU A 1 72 ? -1.517 4.066 -8.470 1.00 87.12 72 LEU A CA 1
ATOM 585 C C . LEU A 1 72 ? -2.126 4.399 -7.105 1.00 87.12 72 LEU A C 1
ATOM 587 O O . LEU A 1 72 ? -2.277 3.510 -6.277 1.00 87.12 72 LEU A O 1
ATOM 591 N N . VAL A 1 73 ? -2.545 5.650 -6.887 1.00 87.69 73 VAL A N 1
ATOM 592 C CA . VAL A 1 73 ? -3.171 6.078 -5.621 1.00 87.69 73 VAL A CA 1
ATOM 593 C C . VAL A 1 73 ? -4.388 5.214 -5.291 1.00 87.69 73 VAL A C 1
ATOM 595 O O . VAL A 1 73 ? -4.532 4.761 -4.157 1.00 87.69 73 VAL A O 1
ATOM 598 N N . ARG A 1 74 ? -5.240 4.930 -6.284 1.00 89.00 74 ARG A N 1
ATOM 599 C CA . ARG A 1 74 ? -6.384 4.031 -6.114 1.00 89.00 74 ARG A CA 1
ATOM 600 C C . ARG A 1 74 ? -5.946 2.619 -5.730 1.00 89.00 74 ARG A C 1
ATOM 602 O O . ARG A 1 74 ? -6.496 2.078 -4.782 1.00 89.00 74 ARG A O 1
ATOM 609 N N . THR A 1 75 ? -4.947 2.053 -6.406 1.00 88.75 75 THR A N 1
ATOM 610 C CA . THR A 1 75 ? -4.395 0.729 -6.077 1.00 88.75 75 THR A CA 1
ATOM 611 C C . THR A 1 75 ? -3.874 0.668 -4.642 1.00 88.75 75 THR A C 1
ATOM 613 O O . THR A 1 75 ? -4.121 -0.317 -3.947 1.00 88.75 75 THR A O 1
ATOM 616 N N . ILE A 1 76 ? -3.203 1.726 -4.172 1.00 87.25 76 ILE A N 1
ATOM 617 C CA . ILE A 1 76 ? -2.732 1.819 -2.786 1.00 87.25 76 ILE A CA 1
ATOM 618 C C . ILE A 1 76 ? -3.922 1.819 -1.826 1.00 87.25 76 ILE A C 1
ATOM 620 O O . ILE A 1 76 ? -3.962 1.003 -0.911 1.00 87.25 76 ILE A O 1
ATOM 624 N N . ILE A 1 77 ? -4.903 2.700 -2.044 1.00 85.25 77 ILE A N 1
ATOM 625 C CA . ILE A 1 77 ? -6.089 2.822 -1.185 1.00 85.25 77 ILE A CA 1
ATOM 626 C C . ILE A 1 77 ? -6.876 1.507 -1.151 1.00 85.25 77 ILE A C 1
ATOM 628 O O . ILE A 1 77 ? -7.165 1.004 -0.067 1.00 85.25 77 ILE A O 1
ATOM 632 N N . ASP A 1 78 ? -7.174 0.923 -2.311 1.00 85.88 78 ASP A N 1
ATOM 633 C CA . ASP A 1 78 ? -7.881 -0.356 -2.418 1.00 85.88 78 ASP A CA 1
ATOM 634 C C . ASP A 1 78 ? -7.083 -1.455 -1.695 1.00 85.88 78 ASP A C 1
ATOM 636 O O . ASP A 1 78 ? -7.630 -2.206 -0.892 1.00 85.88 78 ASP A O 1
ATOM 640 N N . GLY A 1 79 ? -5.759 -1.484 -1.873 1.00 81.88 79 GLY A N 1
ATOM 641 C CA . GLY A 1 79 ? -4.863 -2.395 -1.164 1.00 81.88 79 GLY A CA 1
ATOM 642 C C . GLY A 1 79 ? -4.803 -2.190 0.354 1.00 81.88 79 GLY A C 1
ATOM 643 O O . GLY A 1 79 ? -4.342 -3.094 1.051 1.00 81.88 79 GLY A O 1
ATOM 644 N N . CYS A 1 80 ? -5.239 -1.045 0.876 1.00 79.56 80 CYS A N 1
ATOM 645 C CA . CYS A 1 80 ? -5.307 -0.765 2.312 1.00 79.56 80 CYS A CA 1
ATOM 646 C C . CYS A 1 80 ? -6.686 -1.046 2.920 1.00 79.56 80 CYS A C 1
ATOM 648 O O . CYS A 1 80 ? -6.783 -1.382 4.097 1.00 79.56 80 CYS A O 1
ATOM 650 N N . LEU A 1 81 ? -7.747 -0.875 2.131 1.00 75.62 81 LEU A N 1
ATOM 651 C CA . LEU A 1 81 ? -9.132 -0.985 2.590 1.00 75.62 81 LEU A CA 1
ATOM 652 C C . LEU A 1 81 ? -9.739 -2.373 2.354 1.00 75.62 81 LEU A C 1
ATOM 654 O O . LEU A 1 81 ? -10.739 -2.713 2.984 1.00 75.62 81 LEU A O 1
ATOM 658 N N . LEU A 1 82 ? -9.171 -3.171 1.446 1.00 75.88 82 LEU A N 1
ATOM 659 C CA . LEU A 1 82 ? -9.646 -4.528 1.200 1.00 75.88 82 LEU A CA 1
ATOM 660 C C . LEU A 1 82 ? -9.225 -5.475 2.338 1.00 75.88 82 LEU A C 1
ATOM 662 O O . LEU A 1 82 ? -8.067 -5.432 2.763 1.00 75.88 82 LEU A O 1
ATOM 666 N N . PRO A 1 83 ? -10.125 -6.366 2.800 1.00 65.88 83 PRO A N 1
ATOM 667 C CA . PRO A 1 83 ? -9.779 -7.397 3.768 1.00 65.88 83 PRO A CA 1
ATOM 668 C C . PRO A 1 83 ? -8.636 -8.255 3.232 1.00 65.88 83 PRO A C 1
ATOM 670 O O . PRO A 1 83 ? -8.694 -8.750 2.105 1.00 65.88 83 PRO A O 1
ATOM 673 N N . LYS A 1 84 ? -7.598 -8.433 4.046 1.00 69.25 84 LYS A N 1
ATOM 674 C CA . LYS A 1 84 ? -6.496 -9.349 3.760 1.00 69.25 84 LYS A CA 1
ATOM 675 C C . LYS A 1 84 ? -6.538 -10.480 4.768 1.00 69.25 84 LYS A C 1
ATOM 677 O O . LYS A 1 84 ? -6.577 -10.221 5.968 1.00 69.25 84 LYS A O 1
ATOM 682 N N . ASP A 1 85 ? -6.474 -11.713 4.275 1.00 61.66 85 ASP A N 1
ATOM 683 C CA . ASP A 1 85 ? -6.427 -12.907 5.126 1.00 61.66 85 ASP A CA 1
ATOM 684 C C . ASP A 1 85 ? -5.177 -12.919 6.022 1.00 61.66 85 ASP A C 1
ATOM 686 O O . ASP A 1 85 ? -5.203 -13.463 7.124 1.00 61.66 85 ASP A O 1
ATOM 690 N N . GLN A 1 86 ? -4.086 -12.282 5.576 1.00 67.69 86 GLN A N 1
ATOM 691 C CA . GLN A 1 86 ? -2.862 -12.134 6.355 1.00 67.69 86 GLN A CA 1
ATOM 692 C C . GLN A 1 86 ? -2.103 -10.861 5.959 1.00 67.69 86 GLN A C 1
ATOM 694 O O . GLN A 1 86 ? -1.844 -10.613 4.780 1.00 67.69 86 GLN A O 1
ATOM 699 N N . LEU A 1 87 ? -1.732 -10.048 6.951 1.00 76.00 87 LEU A N 1
ATOM 700 C CA . LEU A 1 87 ? -0.776 -8.957 6.775 1.00 76.00 87 LEU A CA 1
ATOM 701 C C . LEU A 1 87 ? 0.626 -9.491 7.061 1.00 76.00 87 LEU A C 1
ATOM 703 O O . LEU A 1 87 ? 0.858 -10.118 8.093 1.00 76.00 87 LEU A O 1
ATOM 707 N N . ILE A 1 88 ? 1.555 -9.229 6.148 1.00 82.56 88 ILE A N 1
ATOM 708 C CA . ILE A 1 88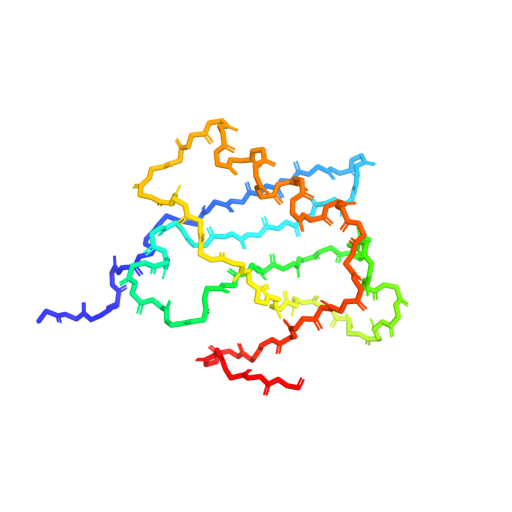 ? 2.963 -9.567 6.331 1.00 82.56 88 ILE A CA 1
ATOM 709 C C . ILE A 1 88 ? 3.670 -8.317 6.845 1.00 82.56 88 ILE A C 1
ATOM 711 O O . ILE A 1 88 ? 3.785 -7.322 6.126 1.00 82.56 88 ILE A O 1
ATOM 715 N N . PHE A 1 89 ? 4.107 -8.350 8.100 1.00 83.06 89 PHE A N 1
ATOM 716 C CA . PHE A 1 89 ? 4.820 -7.238 8.718 1.00 83.06 89 PHE A CA 1
ATOM 717 C C . PHE A 1 89 ? 6.302 -7.311 8.387 1.00 83.06 89 PHE A C 1
ATOM 719 O O . PHE A 1 89 ? 6.896 -8.388 8.420 1.00 83.06 89 PHE A O 1
ATOM 726 N N . VAL A 1 90 ? 6.895 -6.153 8.112 1.00 82.38 90 VAL A N 1
ATOM 727 C CA . VAL A 1 90 ? 8.336 -6.036 7.883 1.00 82.38 90 VAL A CA 1
ATOM 728 C C . VAL A 1 90 ? 8.981 -5.080 8.880 1.00 82.38 90 VAL A C 1
ATOM 730 O O . VAL A 1 90 ? 8.329 -4.171 9.406 1.00 82.38 90 VAL A O 1
ATOM 733 N N . ASP A 1 91 ? 10.254 -5.306 9.183 1.00 80.12 91 ASP A N 1
ATOM 734 C CA . ASP A 1 91 ? 11.067 -4.424 10.013 1.00 80.12 91 ASP A CA 1
ATOM 735 C C . ASP A 1 91 ? 11.602 -3.220 9.219 1.00 80.12 91 ASP A C 1
ATOM 737 O O . ASP A 1 91 ? 11.116 -2.875 8.140 1.00 80.12 91 ASP A O 1
ATOM 741 N N . TRP A 1 92 ? 12.558 -2.500 9.802 1.00 72.56 92 TRP A N 1
ATOM 742 C CA . TRP A 1 92 ? 13.173 -1.330 9.179 1.00 72.56 92 TRP A CA 1
ATOM 743 C C . TRP A 1 92 ? 14.191 -1.659 8.087 1.00 72.56 92 TRP A C 1
ATOM 745 O O . TRP A 1 92 ? 14.482 -0.778 7.282 1.00 72.56 92 TRP A O 1
ATOM 755 N N . GLU A 1 93 ? 14.664 -2.900 8.030 1.00 72.06 93 GLU A N 1
ATOM 756 C CA . GLU A 1 93 ? 15.547 -3.433 6.991 1.00 72.06 93 GLU A CA 1
ATOM 757 C C . GLU A 1 93 ? 14.757 -4.132 5.872 1.00 72.06 93 GLU A C 1
ATOM 759 O O . GLU A 1 93 ? 15.318 -4.446 4.826 1.00 72.06 93 GLU A O 1
ATOM 764 N N . GLY A 1 94 ? 13.449 -4.345 6.061 1.00 69.00 94 GLY A N 1
ATOM 765 C CA . GLY A 1 94 ? 12.583 -5.067 5.126 1.00 69.00 94 GLY A CA 1
ATOM 766 C C . GLY A 1 94 ? 12.484 -6.569 5.410 1.00 69.00 94 GLY A C 1
ATOM 767 O O . GLY A 1 94 ? 11.900 -7.301 4.611 1.00 69.00 94 GLY A O 1
ATOM 768 N N . ASN A 1 95 ? 13.012 -7.045 6.540 1.00 77.81 95 ASN A N 1
ATOM 769 C CA . ASN A 1 95 ? 12.886 -8.441 6.943 1.00 77.81 95 ASN A CA 1
ATOM 770 C C . ASN A 1 95 ? 11.503 -8.712 7.538 1.00 77.81 95 ASN A C 1
ATOM 772 O O . ASN A 1 95 ? 10.919 -7.858 8.201 1.00 77.81 95 ASN A O 1
ATOM 776 N N . LEU A 1 96 ? 10.999 -9.927 7.331 1.00 80.25 96 LEU A N 1
ATOM 777 C CA . LEU A 1 96 ? 9.739 -10.391 7.912 1.00 80.25 96 LEU A CA 1
ATOM 778 C C . LEU A 1 96 ? 9.835 -10.464 9.446 1.00 80.25 96 LEU A C 1
ATOM 780 O O . LEU A 1 96 ? 10.843 -10.950 9.963 1.00 80.25 96 LEU A O 1
ATOM 784 N N . ILE A 1 97 ? 8.786 -10.025 10.155 1.00 74.31 97 ILE A N 1
ATOM 785 C CA . ILE A 1 97 ? 8.667 -10.131 11.625 1.00 74.31 97 ILE A CA 1
ATOM 786 C C . ILE A 1 97 ? 7.609 -11.153 12.031 1.00 74.31 97 ILE A C 1
ATOM 788 O O . ILE A 1 97 ? 6.511 -11.118 11.432 1.00 74.31 97 ILE A O 1
#

Secondary structure (DSSP, 8-state):
--GGGTT--EEEEEETTTTEEEEEETTGGGT-SS-EEEE-SS--TTTTT----S-EEEE-PPP--SS--HHHHHHHHHHHHS--S---EE-SSS-B-

Foldseek 3Di:
DDPVCQLVDWDWDDDVVQQWTKIARFPCLVPPPFGWIWTAGDDFAVCVVPPDHGIWIWTDPRDPRNDDDPVVVVVVVCRRRDHDPDTFTADPVRHTD